Protein AF-A0A832ZCV6-F1 (afdb_monomer)

pLDDT: mean 97.32, std 2.48, range [85.69, 98.81]

Foldseek 3Di:
DADPDLVCCQVAFDDLVPDVLLVCCVPPQPPDPVVSVVLVVCRRNSVDDPVNSVVSSCVRVVVVVVVVVVVVVVVVVCVCVVDDDDPD

Nearest PDB structures (foldseek):
  3a04-assembly1_A  TM=9.869E-01  e=2.232E-07  Aeropyrum pernix
  1r6t-assembly1_A  TM=9.347E-01  e=2.575E-04  Homo sapiens
  5ujj-assembly1_B  TM=9.305E-01  e=5.115E-04  Homo sapiens
  3jxe-assembly1_A  TM=8.272E-01  e=3.325E-03  Pyrococcus horikoshii
  3jxe-assembly1_B  TM=8.193E-01  e=7.482E-03  Pyrococcus horikoshii

Radius of gyration: 18.92 Å; Cα contacts (8 Å, |Δi|>4): 77; chains: 1; bounding box: 37×26×57 Å

Mean predicted aligned error: 3.1 Å

Secondary structure (DSSP, 8-state):
---SSHHHHHHH---GGG-HHHHHIIIII---HHHHHHHHHHHHHT-S-HHHHHHHHHHHHHHHHHHHHHHHHHHHHHHTTT------

Structure (mmCIF, N/CA/C/O backbone):
data_AF-A0A832ZCV6-F1
#
_entry.id   AF-A0A832ZCV6-F1
#
loop_
_atom_site.group_PDB
_atom_site.id
_atom_site.type_symbol
_atom_site.label_atom_id
_atom_site.label_alt_id
_atom_site.label_comp_id
_atom_site.label_asym_id
_atom_site.label_entity_id
_atom_site.label_seq_id
_atom_site.pdbx_PDB_ins_code
_atom_site.Cartn_x
_atom_site.Cartn_y
_atom_site.Cartn_z
_atom_site.occupancy
_atom_site.B_iso_or_equiv
_atom_site.auth_seq_id
_atom_site.auth_comp_id
_atom_site.auth_asym_id
_atom_site.auth_atom_id
_atom_site.pdbx_PDB_model_num
ATOM 1 N N . GLY A 1 1 ? 7.378 -5.620 -7.279 1.00 96.50 1 GLY A N 1
ATOM 2 C CA . GLY A 1 1 ? 7.558 -6.049 -8.676 1.00 96.50 1 GLY A CA 1
ATOM 3 C C . GLY A 1 1 ? 7.964 -4.923 -9.613 1.00 96.50 1 GLY A C 1
ATOM 4 O O . GLY A 1 1 ? 7.428 -4.873 -10.707 1.00 96.50 1 GLY A O 1
ATOM 5 N N . GLY A 1 2 ? 8.878 -4.028 -9.220 1.00 97.81 2 GLY A N 1
ATOM 6 C CA . GLY A 1 2 ? 9.479 -3.057 -10.150 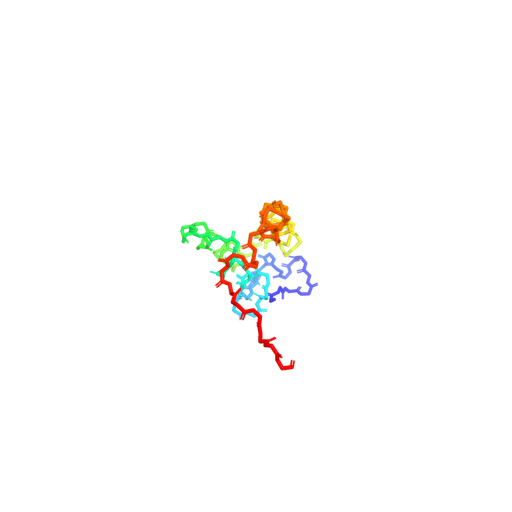1.00 97.81 2 GLY A CA 1
ATOM 7 C C . GLY A 1 2 ? 10.708 -3.631 -10.861 1.00 97.81 2 GLY A C 1
ATOM 8 O O . GLY A 1 2 ? 11.019 -4.812 -10.690 1.00 97.81 2 GLY A O 1
ATOM 9 N N . ARG A 1 3 ? 11.412 -2.790 -11.622 1.00 98.25 3 ARG A N 1
ATOM 10 C CA . ARG A 1 3 ? 12.708 -3.101 -12.257 1.00 98.25 3 ARG A CA 1
ATOM 11 C C . ARG A 1 3 ? 13.894 -2.510 -11.485 1.00 98.25 3 ARG A C 1
ATOM 13 O O . ARG A 1 3 ? 13.681 -1.786 -10.513 1.00 98.25 3 ARG A O 1
ATOM 20 N N . ALA A 1 4 ? 15.122 -2.843 -11.894 1.00 97.69 4 ALA A N 1
ATOM 21 C CA . ALA A 1 4 ? 16.328 -2.388 -11.202 1.00 97.69 4 ALA A CA 1
ATOM 22 C C . ALA A 1 4 ? 16.594 -0.898 -11.451 1.00 97.69 4 ALA A C 1
ATOM 24 O O . ALA A 1 4 ? 17.051 -0.198 -10.549 1.00 97.69 4 ALA A O 1
ATOM 25 N N . THR A 1 5 ? 16.258 -0.398 -12.645 1.00 98.38 5 THR A N 1
ATOM 26 C CA . THR A 1 5 ? 16.431 1.015 -13.006 1.00 98.38 5 THR A CA 1
ATOM 27 C C . THR A 1 5 ? 15.130 1.672 -13.473 1.00 98.38 5 THR A C 1
ATOM 29 O O . THR A 1 5 ? 14.159 1.010 -13.853 1.00 98.38 5 THR A O 1
ATOM 32 N N . ILE A 1 6 ? 15.112 3.010 -13.461 1.00 98.44 6 ILE A N 1
ATOM 33 C CA . ILE A 1 6 ? 14.008 3.805 -14.023 1.00 98.44 6 ILE A CA 1
ATOM 34 C C . ILE A 1 6 ? 13.858 3.526 -15.522 1.00 98.44 6 ILE A C 1
ATOM 36 O O . ILE A 1 6 ? 12.736 3.381 -15.998 1.00 98.44 6 ILE A O 1
ATOM 40 N N . GLU A 1 7 ? 14.969 3.421 -16.253 1.00 98.56 7 GLU A N 1
ATOM 41 C CA . GLU A 1 7 ? 14.960 3.130 -17.688 1.00 98.56 7 GLU A CA 1
ATOM 42 C C . GLU A 1 7 ? 14.304 1.776 -17.979 1.00 98.56 7 GLU A C 1
ATOM 44 O O . GLU A 1 7 ? 13.401 1.685 -18.810 1.00 98.56 7 GLU A O 1
ATOM 49 N N . GLU A 1 8 ? 14.676 0.732 -17.235 1.00 98.62 8 GLU A N 1
ATOM 50 C CA . GLU A 1 8 ? 14.054 -0.583 -17.375 1.00 98.62 8 GLU A CA 1
ATOM 51 C C . GLU A 1 8 ? 12.571 -0.560 -17.003 1.00 98.62 8 GLU A C 1
ATOM 53 O O . GLU A 1 8 ? 11.763 -1.185 -17.687 1.00 98.62 8 GLU A O 1
ATOM 58 N N . GLN A 1 9 ? 12.190 0.158 -15.941 1.00 98.69 9 GLN A N 1
ATOM 59 C CA . GLN A 1 9 ? 10.786 0.308 -15.551 1.00 98.69 9 GLN A CA 1
ATOM 60 C C . GLN A 1 9 ? 9.982 0.992 -16.661 1.00 98.69 9 GLN A C 1
ATOM 62 O O . GLN A 1 9 ? 8.890 0.533 -16.979 1.00 98.69 9 GLN A O 1
ATOM 67 N N . ARG A 1 10 ? 10.523 2.053 -17.270 1.00 98.56 10 ARG A N 1
ATOM 68 C CA . ARG A 1 10 ? 9.895 2.778 -18.385 1.00 98.56 10 ARG A CA 1
ATOM 69 C C . ARG A 1 10 ? 9.769 1.905 -19.632 1.00 98.56 10 ARG A C 1
ATOM 71 O O . ARG A 1 10 ? 8.749 1.959 -20.304 1.00 98.56 10 ARG A O 1
ATOM 78 N N . LYS A 1 11 ? 10.788 1.094 -19.929 1.00 98.50 11 LYS A N 1
ATOM 79 C CA . LYS A 1 11 ? 10.843 0.261 -21.138 1.00 98.50 11 LYS A CA 1
ATOM 80 C C . LYS A 1 11 ? 10.021 -1.023 -21.035 1.00 98.50 11 LYS A C 1
ATOM 82 O O . LYS A 1 11 ? 9.404 -1.432 -22.012 1.00 98.50 11 LYS A O 1
ATOM 87 N N . PHE A 1 12 ? 10.046 -1.683 -19.880 1.00 98.69 12 PHE A N 1
ATOM 88 C CA . PHE A 1 12 ? 9.496 -3.033 -19.704 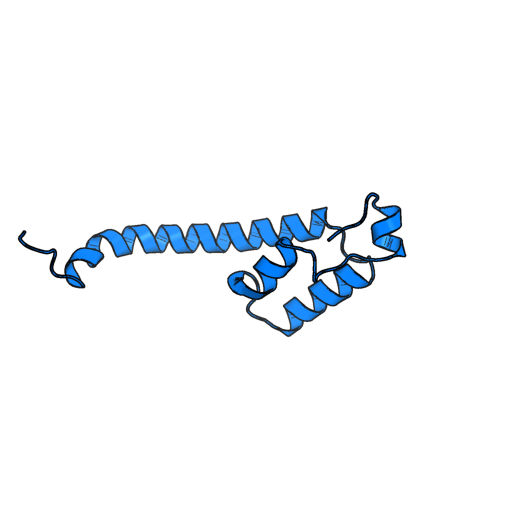1.00 98.69 12 PHE A CA 1
ATOM 89 C C . PHE A 1 12 ? 8.316 -3.109 -18.733 1.00 98.69 12 PHE A C 1
ATOM 91 O O . PHE A 1 12 ? 7.779 -4.201 -18.523 1.00 98.69 12 PHE A O 1
ATOM 98 N N . GLY A 1 13 ? 7.954 -1.993 -18.098 1.00 98.75 13 GLY A N 1
ATOM 99 C CA . GLY A 1 13 ? 6.919 -1.947 -17.074 1.00 98.75 13 GLY A CA 1
ATOM 100 C C . GLY A 1 13 ? 7.257 -2.727 -15.805 1.00 98.75 13 GLY A C 1
ATOM 101 O O . GLY A 1 13 ? 8.259 -3.446 -15.702 1.00 98.75 13 GLY A O 1
ATOM 102 N N . GLY A 1 14 ? 6.382 -2.587 -14.814 1.00 98.62 14 GLY A N 1
ATOM 103 C CA . GLY A 1 14 ? 6.375 -3.407 -13.609 1.00 98.62 14 GLY A CA 1
ATOM 10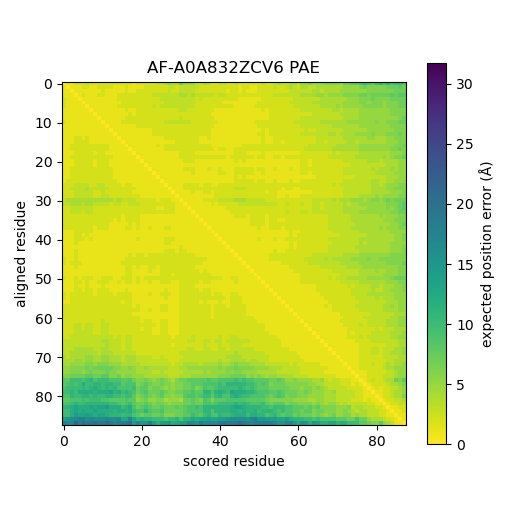4 C C . GLY A 1 14 ? 5.561 -4.694 -13.769 1.00 98.62 14 GLY A C 1
ATOM 105 O O . GLY A 1 14 ? 4.868 -4.911 -14.761 1.00 98.62 14 GLY A O 1
ATOM 106 N N . ILE A 1 15 ? 5.633 -5.538 -12.741 1.00 98.69 15 ILE A N 1
ATOM 107 C CA . ILE A 1 15 ? 4.881 -6.788 -12.584 1.00 98.69 15 ILE A CA 1
ATOM 108 C C . ILE A 1 15 ? 3.997 -6.633 -11.331 1.00 98.69 15 ILE A C 1
ATOM 110 O O . ILE A 1 15 ? 4.480 -6.893 -10.216 1.00 98.69 15 ILE A O 1
ATOM 114 N N . PRO A 1 16 ? 2.750 -6.137 -11.470 1.00 98.69 16 PRO A N 1
ATOM 115 C CA . PRO A 1 16 ? 1.840 -5.915 -10.344 1.00 98.69 16 PRO A CA 1
ATOM 116 C C . PRO A 1 16 ? 1.566 -7.177 -9.518 1.00 98.69 16 PRO A C 1
ATOM 118 O O . PRO A 1 16 ? 1.492 -7.092 -8.298 1.00 98.69 16 PRO A O 1
ATOM 121 N N . GLU A 1 17 ? 1.540 -8.350 -10.152 1.00 98.44 17 GLU A N 1
ATOM 122 C CA . GLU A 1 17 ? 1.317 -9.660 -9.519 1.00 98.44 17 GLU A CA 1
ATOM 123 C C . GLU A 1 17 ? 2.425 -10.037 -8.523 1.00 98.44 17 GLU A C 1
ATOM 125 O O . GLU A 1 17 ? 2.245 -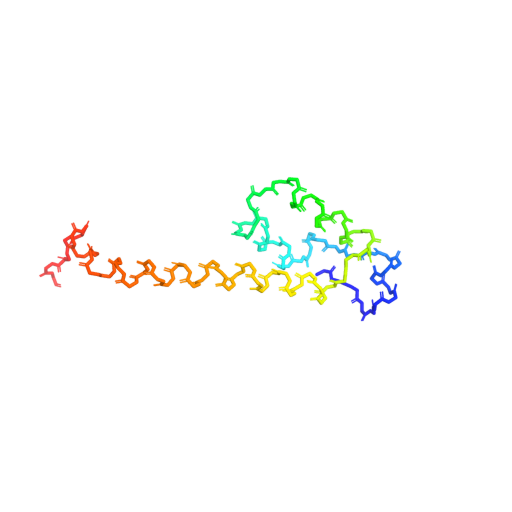10.909 -7.682 1.00 98.44 17 GLU A O 1
ATOM 130 N N . LYS A 1 18 ? 3.589 -9.378 -8.606 1.00 98.44 18 LYS A N 1
ATOM 131 C CA . LYS A 1 18 ? 4.715 -9.534 -7.670 1.00 98.44 18 LYS A CA 1
ATOM 132 C C . LYS A 1 18 ? 4.920 -8.281 -6.815 1.00 98.44 18 LYS A C 1
ATOM 134 O O . LYS A 1 18 ? 6.049 -7.970 -6.417 1.00 98.44 18 LYS A O 1
ATOM 139 N N . CYS A 1 19 ? 3.894 -7.450 -6.643 1.00 98.81 19 CYS A N 1
ATOM 140 C CA . CYS A 1 19 ? 4.002 -6.158 -5.977 1.00 98.81 19 CYS A CA 1
ATOM 141 C C . CYS A 1 19 ? 3.068 -6.058 -4.770 1.00 98.81 19 CYS A C 1
ATOM 143 O O . CYS A 1 19 ? 1.870 -5.856 -4.925 1.00 98.81 19 CYS A O 1
ATOM 145 N N . THR A 1 20 ? 3.645 -6.065 -3.569 1.00 98.38 20 THR A N 1
ATOM 146 C CA . THR A 1 20 ? 2.903 -5.888 -2.310 1.00 98.38 20 THR A CA 1
ATOM 147 C C . THR A 1 20 ? 2.203 -4.530 -2.211 1.00 98.38 20 THR A C 1
ATOM 149 O O . THR A 1 20 ? 1.143 -4.419 -1.617 1.00 98.38 20 THR A O 1
ATOM 152 N N . VAL A 1 21 ? 2.738 -3.481 -2.846 1.00 98.69 21 VAL A N 1
ATOM 153 C CA . VAL A 1 21 ? 2.057 -2.172 -2.909 1.00 98.69 21 VAL A CA 1
ATOM 154 C C . VAL A 1 21 ? 0.776 -2.259 -3.737 1.00 98.69 21 VAL A C 1
ATOM 156 O O . VAL A 1 21 ? -0.232 -1.669 -3.369 1.00 98.69 21 VAL A O 1
ATOM 159 N N . TYR A 1 22 ? 0.806 -3.000 -4.849 1.00 98.69 22 TYR A N 1
ATOM 160 C CA . TYR A 1 22 ? -0.393 -3.198 -5.658 1.00 98.69 22 TYR A CA 1
ATOM 161 C C . TYR A 1 22 ? -1.403 -4.092 -4.930 1.00 98.69 22 TYR A C 1
ATOM 163 O O . TYR A 1 22 ? -2.592 -3.808 -4.962 1.00 98.69 22 TYR A O 1
ATOM 171 N N . GLU A 1 23 ? -0.935 -5.102 -4.196 1.00 98.50 23 GLU A N 1
ATOM 172 C CA . GLU A 1 23 ? -1.782 -5.913 -3.314 1.00 98.50 23 GLU A CA 1
ATOM 173 C C . GLU A 1 23 ? -2.510 -5.059 -2.260 1.00 98.50 23 GLU A C 1
ATOM 175 O O . GLU A 1 23 ? -3.722 -5.190 -2.105 1.00 98.50 23 GLU A O 1
ATOM 180 N N . LEU A 1 24 ? -1.828 -4.102 -1.617 1.00 98.44 24 LEU A N 1
ATOM 181 C CA . LEU A 1 24 ? -2.482 -3.158 -0.699 1.00 98.44 24 LEU A CA 1
ATOM 182 C C . LEU A 1 24 ? -3.594 -2.348 -1.385 1.00 98.44 24 LEU A C 1
ATOM 184 O O . LEU A 1 24 ? -4.629 -2.088 -0.770 1.00 98.44 24 LEU A O 1
ATOM 188 N N . 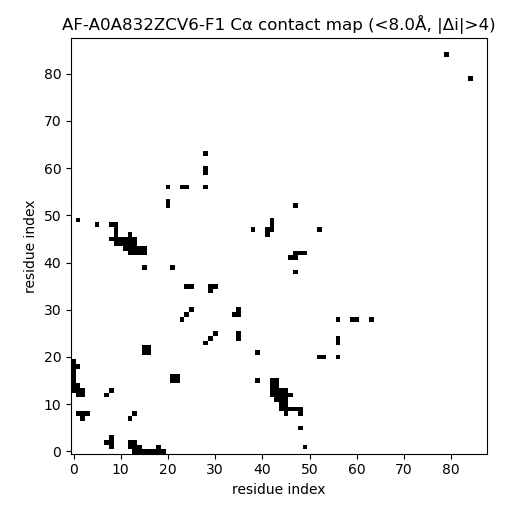TYR A 1 25 ? -3.411 -1.960 -2.651 1.00 98.50 25 TYR A N 1
ATOM 189 C CA . TYR A 1 25 ? -4.475 -1.312 -3.419 1.00 98.50 25 TYR A CA 1
ATOM 190 C C . TYR A 1 25 ? -5.676 -2.217 -3.637 1.00 98.50 25 TYR A C 1
ATOM 192 O O . TYR A 1 25 ? -6.787 -1.763 -3.391 1.00 98.50 25 TYR A O 1
ATOM 200 N N . VAL A 1 26 ? -5.442 -3.465 -4.051 1.00 98.31 26 VAL A N 1
ATOM 201 C CA . VAL A 1 26 ? -6.498 -4.448 -4.331 1.00 98.31 26 VAL A CA 1
ATOM 202 C C . VAL A 1 26 ? -7.346 -4.725 -3.092 1.00 98.31 26 VAL A C 1
ATOM 204 O O . VAL A 1 26 ? -8.564 -4.787 -3.190 1.00 98.31 26 VAL A O 1
ATOM 207 N N . TYR A 1 27 ? -6.711 -4.912 -1.934 1.00 97.94 27 TYR A N 1
ATOM 208 C CA . TYR A 1 27 ? -7.419 -5.392 -0.747 1.00 97.94 27 TYR A CA 1
ATOM 209 C C . TYR A 1 27 ? -7.927 -4.290 0.182 1.00 97.94 27 TYR A C 1
ATOM 211 O O . TYR A 1 27 ? -8.861 -4.537 0.946 1.00 97.94 27 TYR A O 1
ATOM 219 N N . HIS A 1 28 ? -7.286 -3.117 0.204 1.00 97.44 28 HIS A N 1
ATOM 220 C CA . HIS A 1 28 ? -7.480 -2.178 1.317 1.00 97.44 28 HIS A CA 1
ATOM 221 C C . HIS A 1 28 ? -7.601 -0.707 0.925 1.00 97.44 28 HIS A C 1
ATOM 223 O O . HIS A 1 28 ? -8.253 0.049 1.640 1.00 97.44 28 HIS A O 1
ATOM 229 N N . LEU A 1 29 ? -6.912 -0.263 -0.129 1.00 98.12 29 LEU A N 1
ATOM 230 C CA . LEU A 1 29 ? -6.680 1.171 -0.342 1.00 98.12 29 LEU A CA 1
ATOM 231 C C . LEU A 1 29 ? -7.433 1.766 -1.541 1.00 98.12 29 LEU A C 1
ATOM 233 O O . LEU A 1 29 ? -7.510 2.994 -1.643 1.00 98.12 29 LEU A O 1
ATOM 237 N N . ILE A 1 30 ? -7.948 0.949 -2.466 1.00 98.00 30 ILE A N 1
ATOM 238 C CA . ILE A 1 30 ? -8.712 1.418 -3.629 1.00 98.00 30 ILE A CA 1
ATOM 239 C C . ILE A 1 30 ? -9.965 0.556 -3.818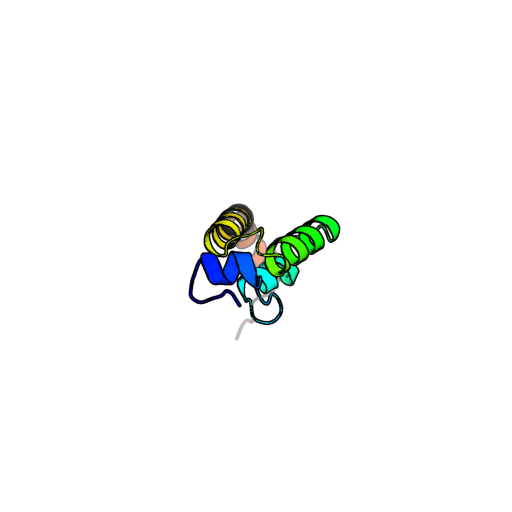 1.00 98.00 30 ILE A C 1
ATOM 241 O O . ILE A 1 30 ? -9.894 -0.517 -4.399 1.00 98.00 30 ILE A O 1
ATOM 245 N N . ASP A 1 31 ? -11.123 1.098 -3.437 1.00 96.88 31 ASP A N 1
ATOM 246 C CA . ASP A 1 31 ? -12.427 0.433 -3.623 1.00 96.88 31 ASP A CA 1
ATOM 247 C C . ASP A 1 31 ? -13.010 0.607 -5.038 1.00 96.88 31 ASP A C 1
ATOM 249 O O . ASP A 1 31 ? -14.034 0.026 -5.385 1.00 96.88 31 ASP A O 1
ATOM 253 N N . ASN A 1 32 ? -12.411 1.477 -5.859 1.00 98.00 32 ASN A N 1
ATOM 254 C CA . ASN A 1 32 ? -12.888 1.763 -7.209 1.00 98.00 32 ASN A CA 1
ATOM 255 C C . ASN A 1 32 ? -12.103 0.950 -8.245 1.00 98.00 32 ASN A C 1
ATOM 257 O O . ASN A 1 32 ? -10.954 1.278 -8.554 1.00 98.00 32 ASN A O 1
ATOM 261 N N . ASP A 1 33 ? -12.759 -0.044 -8.837 1.00 97.88 33 ASP A N 1
ATOM 262 C CA . ASP A 1 33 ? -12.154 -0.957 -9.812 1.00 97.88 33 ASP A CA 1
ATOM 263 C C . ASP A 1 33 ? -11.551 -0.247 -11.027 1.00 97.88 33 ASP A C 1
ATOM 265 O O . ASP A 1 33 ? -10.475 -0.614 -11.498 1.00 97.88 33 ASP A O 1
ATOM 269 N N . THR A 1 34 ? -12.186 0.819 -11.519 1.00 98.38 34 THR A N 1
ATOM 270 C CA . THR A 1 34 ? -11.663 1.601 -12.649 1.00 98.38 34 THR A CA 1
ATOM 271 C C . THR A 1 34 ? -10.337 2.272 -12.291 1.00 98.38 34 THR A C 1
ATOM 273 O O . THR A 1 34 ? -9.406 2.299 -13.100 1.00 98.38 34 THR A O 1
ATOM 276 N N . LYS A 1 35 ? -10.219 2.790 -11.064 1.00 98.00 35 LYS A N 1
ATOM 277 C CA . LYS A 1 35 ? -8.970 3.363 -10.550 1.00 98.00 35 LYS A CA 1
ATOM 278 C C . LYS A 1 35 ? -7.912 2.282 -10.318 1.00 98.00 35 LYS A C 1
ATOM 280 O O . LYS A 1 35 ? -6.741 2.504 -10.605 1.00 98.00 35 LYS A O 1
ATOM 285 N N . LEU A 1 36 ? -8.302 1.108 -9.832 1.00 98.31 36 LEU A N 1
ATOM 286 C CA . LEU A 1 36 ? -7.380 -0.012 -9.650 1.00 98.31 36 LEU A CA 1
ATOM 287 C C . LEU A 1 36 ? -6.817 -0.493 -11.001 1.00 98.31 36 LEU A C 1
ATOM 289 O O . LEU A 1 36 ? -5.602 -0.641 -11.162 1.00 98.31 36 LEU A O 1
ATOM 293 N N . ALA A 1 37 ? -7.686 -0.630 -12.005 1.00 98.56 37 ALA A N 1
ATOM 294 C CA . ALA A 1 37 ? -7.318 -0.996 -13.368 1.00 98.56 37 ALA A CA 1
ATOM 295 C C . ALA A 1 37 ? -6.386 0.037 -14.025 1.00 98.56 37 ALA A C 1
ATOM 297 O O . ALA A 1 37 ? -5.463 -0.343 -14.752 1.00 98.56 37 ALA A O 1
ATOM 298 N N . SER A 1 38 ? -6.575 1.335 -13.757 1.00 98.56 38 SER A N 1
ATOM 299 C CA . SER A 1 38 ? -5.689 2.375 -14.291 1.00 98.56 38 SER A CA 1
ATOM 300 C C . SER A 1 38 ? -4.284 2.299 -13.685 1.00 98.56 38 SER A C 1
ATOM 302 O O . SER A 1 38 ? -3.305 2.347 -14.430 1.00 98.56 38 SER A O 1
ATOM 304 N N . VAL A 1 39 ? -4.166 2.072 -12.371 1.00 98.56 39 VAL A N 1
ATOM 305 C CA . VAL A 1 39 ? -2.873 1.859 -11.692 1.00 98.56 39 VAL A CA 1
ATOM 306 C C . VAL A 1 39 ? -2.168 0.614 -12.232 1.00 98.56 39 VAL A C 1
ATOM 308 O O . VAL A 1 39 ? -0.968 0.655 -12.514 1.00 98.56 39 VAL A O 1
ATOM 311 N N . TYR A 1 40 ? -2.906 -0.483 -12.427 1.00 98.75 40 TYR A N 1
ATOM 312 C CA . TYR A 1 40 ? -2.373 -1.711 -13.018 1.00 98.75 40 TYR A CA 1
ATOM 313 C C . TYR A 1 40 ? -1.805 -1.462 -14.419 1.00 98.75 40 TYR A C 1
ATOM 315 O O . TYR A 1 40 ? -0.654 -1.809 -14.701 1.00 98.75 40 TYR A O 1
ATOM 323 N N . LYS A 1 41 ? -2.592 -0.806 -15.283 1.00 98.81 41 LYS A N 1
ATOM 324 C CA . LYS A 1 41 ? -2.199 -0.485 -16.658 1.00 98.81 41 LYS A CA 1
ATOM 325 C C . LYS A 1 41 ? -0.975 0.431 -16.693 1.00 98.81 41 LYS A C 1
ATOM 327 O O . LYS A 1 41 ? -0.027 0.116 -17.407 1.00 98.81 41 LYS A O 1
ATOM 332 N N . ALA A 1 42 ? -0.966 1.499 -15.896 1.00 98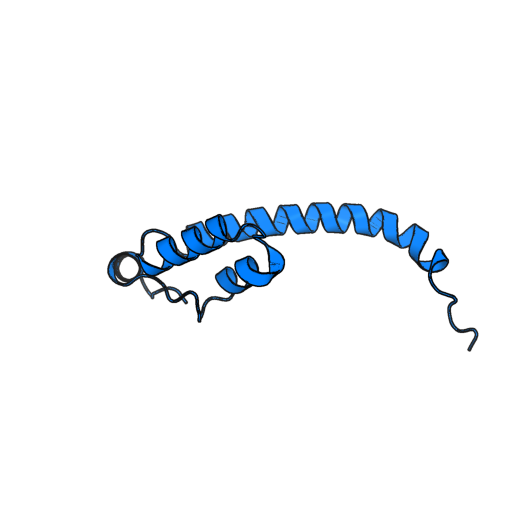.81 42 ALA A N 1
ATOM 333 C CA . ALA A 1 42 ? 0.142 2.451 -15.836 1.00 98.81 42 ALA A CA 1
ATOM 334 C C . ALA A 1 42 ? 1.436 1.808 -15.302 1.00 98.81 42 ALA A C 1
ATOM 336 O O . ALA A 1 42 ? 2.535 2.109 -15.767 1.00 98.81 42 ALA A O 1
ATOM 337 N N . CYS A 1 43 ? 1.331 0.874 -14.350 1.00 98.75 43 CYS A N 1
ATOM 338 C CA . CYS A 1 43 ? 2.477 0.098 -13.880 1.00 98.75 43 CYS A CA 1
ATOM 339 C C . CYS A 1 43 ? 3.032 -0.808 -14.990 1.00 98.75 43 CYS A C 1
ATOM 341 O O . CYS A 1 43 ? 4.236 -0.790 -15.254 1.00 98.75 43 CYS A O 1
ATOM 343 N N . ARG A 1 44 ? 2.168 -1.578 -15.670 1.00 98.75 44 ARG A N 1
ATOM 344 C CA . ARG A 1 44 ? 2.580 -2.511 -16.734 1.00 98.75 44 ARG A CA 1
ATOM 345 C C . ARG A 1 44 ? 3.099 -1.828 -17.993 1.00 98.75 44 ARG A C 1
ATOM 347 O O . ARG A 1 44 ? 3.911 -2.427 -18.687 1.00 98.75 44 ARG A O 1
ATOM 354 N N . SER A 1 45 ? 2.656 -0.608 -18.288 1.00 98.69 45 SER A N 1
ATOM 355 C CA . SER A 1 45 ? 3.172 0.181 -19.412 1.00 98.69 45 SER A CA 1
ATOM 356 C C . SER A 1 45 ? 4.510 0.862 -19.112 1.00 98.69 45 SER A C 1
ATOM 358 O O . SER A 1 45 ? 5.156 1.341 -20.036 1.00 98.69 45 SER A O 1
ATOM 360 N N . GLY A 1 46 ? 4.921 0.935 -17.841 1.00 98.56 46 GLY A N 1
ATOM 361 C CA . GLY A 1 46 ? 6.085 1.718 -17.418 1.00 98.56 46 GLY A CA 1
ATOM 362 C C . GLY A 1 46 ? 5.803 3.214 -17.252 1.00 98.56 46 GLY A C 1
ATOM 363 O O . GLY A 1 46 ? 6.712 3.983 -16.936 1.00 98.56 46 GLY A O 1
ATOM 364 N N . GLU A 1 47 ? 4.553 3.648 -17.421 1.00 98.69 47 GLU A N 1
ATOM 365 C CA . GLU A 1 47 ? 4.120 5.032 -17.205 1.00 98.69 47 GLU A CA 1
ATOM 366 C C . GLU A 1 47 ? 4.207 5.443 -15.727 1.00 98.69 47 GLU A C 1
ATOM 368 O O . GLU A 1 47 ? 4.560 6.581 -15.420 1.00 98.69 47 GLU A O 1
ATOM 373 N N . LEU A 1 48 ? 3.955 4.511 -14.810 1.00 98.62 48 LEU A N 1
ATOM 374 C CA . LEU A 1 48 ? 4.025 4.754 -13.373 1.00 98.62 48 LEU A CA 1
ATOM 375 C C . LEU A 1 48 ? 5.332 4.210 -12.786 1.00 98.62 48 LEU A C 1
ATOM 377 O O . LEU A 1 48 ? 5.617 3.007 -12.86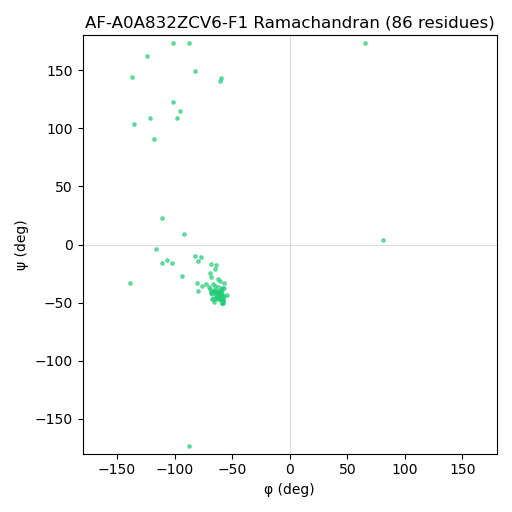5 1.00 98.62 48 LEU A O 1
ATOM 381 N N . LEU A 1 49 ? 6.115 5.078 -12.139 1.00 98.69 49 LEU A N 1
ATOM 382 C CA . LEU A 1 49 ? 7.308 4.655 -11.408 1.00 98.69 49 LEU A CA 1
ATOM 383 C C . LEU A 1 49 ? 6.948 4.143 -10.011 1.00 98.69 49 LEU A C 1
ATOM 385 O O . LEU A 1 49 ? 6.018 4.612 -9.357 1.00 98.69 49 LEU A O 1
ATOM 389 N N . CYS A 1 50 ? 7.739 3.196 -9.500 1.00 98.62 50 CYS A N 1
ATOM 390 C CA . CYS A 1 50 ? 7.494 2.601 -8.184 1.00 98.62 50 CYS A CA 1
ATOM 391 C C . CYS A 1 50 ? 7.535 3.626 -7.037 1.00 98.62 50 CYS A C 1
ATOM 393 O O . CYS A 1 50 ? 6.822 3.446 -6.053 1.00 98.62 50 CYS A O 1
ATOM 395 N N . GLY A 1 51 ? 8.350 4.681 -7.143 1.00 98.25 51 GLY A N 1
ATOM 396 C CA . GLY A 1 51 ? 8.405 5.753 -6.142 1.00 98.25 51 GLY A CA 1
ATOM 397 C C . GLY A 1 51 ? 7.108 6.563 -6.081 1.00 98.25 51 GLY A C 1
ATOM 398 O O . GLY A 1 51 ? 6.546 6.746 -5.005 1.00 98.25 51 GLY A O 1
ATOM 399 N N . GLU A 1 52 ? 6.588 6.967 -7.241 1.00 98.38 52 GLU A N 1
ATOM 400 C CA . GLU A 1 52 ? 5.308 7.679 -7.373 1.00 98.38 52 GLU A CA 1
ATOM 401 C C . GLU A 1 52 ? 4.148 6.803 -6.888 1.00 98.38 52 GLU A C 1
ATOM 403 O O . GLU A 1 52 ? 3.321 7.239 -6.090 1.00 98.38 52 GLU A O 1
ATOM 408 N N . CYS A 1 53 ? 4.145 5.533 -7.306 1.00 98.69 53 CYS A N 1
ATOM 409 C CA . CYS A 1 53 ? 3.170 4.535 -6.883 1.00 98.69 53 CYS A CA 1
ATOM 410 C C . CYS A 1 53 ? 3.170 4.349 -5.360 1.00 98.69 53 CYS A C 1
ATOM 412 O O . CYS A 1 53 ? 2.114 4.356 -4.742 1.00 98.69 53 CYS A O 1
ATOM 414 N N . LYS A 1 54 ? 4.343 4.234 -4.726 1.00 98.69 54 LYS A N 1
ATOM 415 C CA . LYS A 1 54 ? 4.445 4.111 -3.265 1.00 98.69 54 LYS A CA 1
ATOM 416 C C . LYS A 1 54 ? 3.984 5.369 -2.543 1.00 98.69 54 LYS A C 1
ATOM 418 O O . LYS A 1 54 ? 3.315 5.251 -1.527 1.00 98.69 54 LYS A O 1
ATOM 423 N N . LYS A 1 55 ? 4.298 6.555 -3.068 1.00 98.75 55 LYS A N 1
ATOM 424 C CA . LYS A 1 55 ? 3.843 7.818 -2.477 1.00 98.75 55 LYS A CA 1
ATOM 425 C C . LYS A 1 55 ? 2.312 7.895 -2.433 1.00 98.75 55 LYS A C 1
ATOM 427 O O . LYS A 1 55 ? 1.757 8.202 -1.384 1.00 98.75 55 LYS A O 1
ATOM 432 N N . GLN A 1 56 ? 1.641 7.529 -3.527 1.00 98.25 56 GLN A N 1
ATOM 433 C CA . GLN A 1 56 ? 0.174 7.457 -3.572 1.00 98.25 56 GLN A CA 1
ATOM 434 C C . GLN A 1 56 ? -0.388 6.456 -2.547 1.00 98.25 56 GLN A C 1
ATOM 436 O O . GLN A 1 56 ? -1.380 6.749 -1.877 1.00 98.25 56 GLN A O 1
ATOM 441 N N . ALA A 1 57 ? 0.261 5.297 -2.386 1.00 98.44 57 ALA A N 1
ATOM 442 C CA . ALA A 1 57 ? -0.140 4.292 -1.402 1.00 98.44 57 ALA A CA 1
ATOM 443 C C . ALA A 1 57 ? 0.001 4.819 0.022 1.00 98.44 57 ALA A C 1
ATOM 445 O O . ALA A 1 57 ? -0.915 4.648 0.821 1.00 98.44 57 ALA A O 1
ATOM 446 N N . THR A 1 58 ? 1.107 5.500 0.321 1.00 98.62 58 THR A N 1
ATOM 447 C CA . THR A 1 58 ? 1.327 6.139 1.618 1.00 98.62 58 THR A CA 1
ATOM 448 C C . THR A 1 58 ? 0.228 7.152 1.920 1.00 98.62 58 THR A C 1
ATOM 450 O O . THR A 1 58 ? -0.363 7.088 2.987 1.00 98.62 58 THR A O 1
ATOM 453 N N . GLU A 1 59 ? -0.120 8.033 0.980 1.00 98.56 59 GLU A N 1
ATOM 454 C CA . GLU A 1 59 ? -1.182 9.031 1.184 1.00 98.56 59 GLU A CA 1
ATOM 455 C C . GLU A 1 59 ? -2.556 8.390 1.454 1.00 98.56 59 GLU A C 1
ATOM 457 O O . GLU A 1 59 ? -3.320 8.866 2.296 1.00 98.56 59 GLU A O 1
ATOM 462 N N . LEU A 1 60 ? -2.889 7.299 0.756 1.00 98.44 60 LEU A N 1
ATOM 463 C CA . LEU A 1 60 ? -4.125 6.546 0.995 1.00 98.44 60 LEU A CA 1
ATOM 464 C C . LEU A 1 60 ? -4.111 5.846 2.357 1.00 98.44 60 LEU A C 1
ATOM 466 O O . LEU A 1 60 ? -5.076 5.969 3.112 1.00 98.44 60 LEU A O 1
ATOM 470 N N . LEU A 1 61 ? -3.015 5.159 2.683 1.00 98.50 61 LEU A N 1
ATOM 471 C CA . LEU A 1 61 ? -2.868 4.422 3.933 1.00 98.50 61 LEU A CA 1
ATOM 472 C C . LEU A 1 61 ? -2.864 5.356 5.146 1.00 98.50 61 LEU A C 1
ATOM 474 O O . LEU A 1 61 ? -3.519 5.052 6.138 1.00 98.50 61 LEU A O 1
ATOM 478 N N . THR A 1 62 ? -2.190 6.504 5.065 1.00 98.56 62 THR A N 1
ATOM 479 C CA . THR A 1 62 ? -2.190 7.513 6.130 1.00 98.56 62 THR A CA 1
ATOM 480 C C . THR A 1 62 ? -3.610 7.977 6.432 1.00 98.56 62 THR A C 1
ATOM 482 O O . THR A 1 62 ? -4.036 7.882 7.579 1.00 98.56 62 THR A O 1
ATOM 485 N N . ARG A 1 63 ? -4.390 8.360 5.410 1.00 98.25 63 ARG A N 1
ATOM 486 C CA . ARG A 1 63 ? -5.793 8.766 5.610 1.00 98.25 63 ARG A CA 1
ATOM 487 C C . ARG A 1 63 ? -6.645 7.655 6.219 1.00 98.25 63 ARG A C 1
ATOM 489 O O . ARG A 1 63 ? -7.464 7.920 7.097 1.00 98.25 63 ARG A O 1
ATOM 496 N N . PHE A 1 64 ? -6.462 6.416 5.761 1.00 98.12 64 PHE A N 1
ATOM 497 C CA . PHE A 1 64 ? -7.159 5.263 6.329 1.00 98.12 64 PHE A CA 1
ATOM 498 C C . PHE A 1 64 ? -6.831 5.085 7.818 1.00 98.12 64 PHE A C 1
ATOM 500 O O . PHE A 1 64 ? -7.743 4.928 8.630 1.00 98.12 64 PHE A O 1
ATOM 507 N N . LEU A 1 65 ? -5.546 5.132 8.182 1.00 98.50 65 LEU A N 1
ATOM 508 C CA . LEU A 1 65 ? -5.089 4.929 9.555 1.00 98.50 65 LEU A CA 1
ATOM 509 C C . LEU A 1 65 ? -5.517 6.065 10.484 1.00 98.50 65 LEU A C 1
ATOM 511 O O . LEU A 1 65 ? -5.967 5.777 11.588 1.00 98.50 65 LEU A O 1
ATOM 515 N N . GLU A 1 66 ? -5.436 7.321 10.048 1.00 98.44 66 GLU A N 1
ATOM 516 C CA . GLU A 1 66 ? -5.890 8.480 10.828 1.00 98.44 66 GLU A CA 1
ATOM 517 C C . GLU A 1 66 ? -7.372 8.351 11.196 1.00 98.44 66 GLU A C 1
ATOM 519 O O . GLU A 1 66 ? -7.762 8.471 12.360 1.00 98.44 66 GLU A O 1
ATOM 524 N N . GLU A 1 67 ? -8.210 8.032 10.210 1.00 97.88 67 GLU A N 1
ATOM 525 C CA . GLU A 1 67 ? -9.640 7.849 10.425 1.00 97.88 67 GLU A CA 1
ATOM 526 C C . GLU A 1 67 ? -9.932 6.595 11.266 1.00 97.88 67 GLU A C 1
ATOM 528 O O . GLU A 1 67 ? -10.778 6.625 12.165 1.00 97.88 67 GLU A O 1
ATOM 533 N N . HIS A 1 68 ? -9.215 5.496 11.024 1.00 98.31 68 HIS A N 1
ATOM 534 C CA . HIS A 1 68 ? -9.325 4.287 11.834 1.00 98.31 68 HIS A CA 1
ATOM 535 C C . HIS A 1 68 ? -8.986 4.562 13.306 1.00 98.31 68 HIS A C 1
ATOM 537 O O . HIS A 1 68 ? -9.786 4.234 14.181 1.00 98.31 68 HIS A O 1
ATOM 543 N N . GLN A 1 69 ? -7.852 5.208 13.586 1.00 98.44 69 GLN A N 1
ATOM 544 C CA . GLN A 1 69 ? -7.393 5.534 14.939 1.00 98.44 69 GLN A CA 1
ATOM 545 C C . GLN A 1 69 ? -8.361 6.491 15.645 1.00 98.44 69 GLN A C 1
ATOM 547 O O . GLN A 1 69 ? -8.717 6.270 16.802 1.00 98.44 69 GLN A O 1
ATOM 552 N N . ARG A 1 70 ? -8.896 7.490 14.929 1.00 97.38 70 ARG A N 1
ATOM 553 C CA . ARG A 1 70 ? -9.935 8.385 15.460 1.00 97.38 70 ARG A CA 1
ATOM 554 C C . ARG A 1 70 ? -11.191 7.625 15.898 1.00 97.38 70 ARG A C 1
ATOM 556 O O . ARG A 1 70 ? -11.832 7.995 16.884 1.00 97.38 70 ARG A O 1
ATOM 563 N N . ARG A 1 71 ? -11.590 6.590 15.153 1.00 97.19 71 ARG A N 1
ATOM 564 C CA . ARG A 1 71 ? -12.725 5.727 15.522 1.00 97.19 71 ARG A CA 1
ATOM 565 C C . ARG A 1 71 ? -12.374 4.752 16.640 1.00 97.19 71 ARG A C 1
ATOM 567 O O . ARG A 1 71 ? -13.235 4.499 17.478 1.00 97.19 71 ARG A O 1
ATOM 574 N N . LEU A 1 72 ? -11.143 4.244 16.666 1.00 97.31 72 LEU A N 1
ATOM 575 C CA . LEU A 1 72 ? -10.662 3.316 17.685 1.00 97.31 72 LEU A CA 1
ATOM 576 C C . LEU A 1 72 ? -10.765 3.924 19.086 1.00 97.31 72 LEU A C 1
ATOM 578 O O . LEU A 1 72 ? -11.287 3.262 19.978 1.00 97.31 72 LEU A O 1
ATOM 582 N N . GLU A 1 73 ? -10.367 5.187 19.270 1.00 95.94 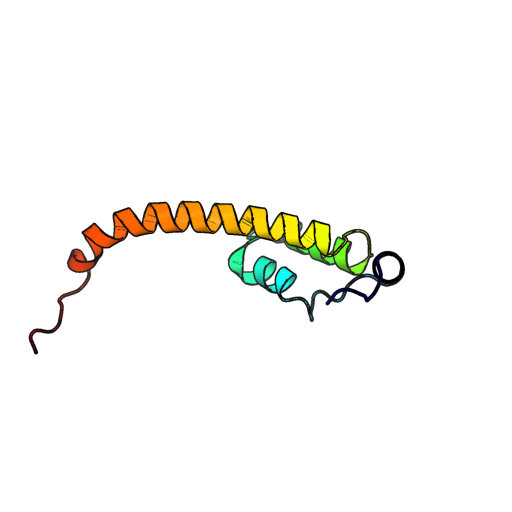73 GLU A N 1
ATOM 583 C CA . GLU A 1 73 ? -10.488 5.846 20.580 1.00 95.94 73 GLU A CA 1
ATOM 584 C C . GLU A 1 73 ? -11.939 5.880 21.075 1.00 95.94 73 GLU A C 1
ATOM 586 O O . GLU A 1 73 ? -12.217 5.507 22.208 1.00 95.94 73 GLU A O 1
ATOM 591 N N . LYS A 1 74 ? -12.897 6.191 20.195 1.00 93.81 74 LYS A N 1
ATOM 592 C CA . LYS A 1 74 ? -14.331 6.164 20.538 1.00 93.81 74 LYS A CA 1
ATOM 593 C C . LYS A 1 74 ? -14.876 4.750 20.766 1.00 93.81 74 LYS A C 1
ATOM 595 O O . LYS A 1 74 ? -15.921 4.588 21.394 1.00 93.81 74 LYS A O 1
ATOM 600 N N . ALA A 1 75 ? -14.243 3.738 20.175 1.00 95.94 75 ALA A N 1
ATOM 601 C CA . ALA A 1 75 ? -14.675 2.349 20.271 1.00 95.94 75 ALA A CA 1
ATOM 602 C C . ALA A 1 75 ? -14.223 1.695 21.584 1.00 95.94 75 ALA A C 1
ATOM 604 O O . ALA A 1 75 ? -14.967 0.876 22.121 1.00 95.94 75 ALA A O 1
ATOM 605 N N . LYS A 1 76 ? -13.056 2.082 22.123 1.00 94.12 76 LYS A N 1
ATOM 606 C CA . LYS A 1 76 ? -12.536 1.583 23.409 1.00 94.12 76 LYS A CA 1
ATOM 607 C C . LYS A 1 76 ? -13.542 1.770 24.545 1.00 94.12 76 LYS A C 1
ATOM 609 O O . LYS A 1 76 ? -13.808 0.817 25.269 1.00 94.12 76 LYS A O 1
ATOM 614 N N . ASP A 1 77 ? -14.185 2.933 24.618 1.00 90.88 77 ASP A N 1
ATOM 615 C CA . ASP A 1 77 ? -15.193 3.234 25.648 1.00 90.88 77 ASP A CA 1
ATOM 616 C C . ASP A 1 77 ? -16.452 2.362 25.543 1.00 90.88 77 ASP A C 1
ATOM 618 O O . ASP A 1 77 ? -17.210 2.220 26.499 1.00 90.88 77 ASP A O 1
ATOM 622 N N . LYS A 1 78 ? -16.701 1.781 24.366 1.00 93.31 78 LYS A N 1
ATOM 623 C CA . LYS A 1 78 ? -17.908 1.000 24.082 1.00 93.31 78 LYS A CA 1
ATOM 624 C C . LYS A 1 78 ? -17.672 -0.502 24.113 1.00 93.31 78 LYS A C 1
ATOM 626 O O . LYS A 1 78 ? -18.645 -1.244 24.166 1.00 93.31 78 LYS A O 1
ATOM 631 N N . VAL A 1 79 ? -16.418 -0.961 24.065 1.00 93.00 79 VAL A N 1
ATOM 632 C CA . VAL A 1 79 ? -16.097 -2.378 23.833 1.00 93.00 79 VAL A CA 1
ATOM 633 C C . VAL A 1 79 ? -16.693 -3.296 24.902 1.00 93.00 79 VAL A C 1
ATOM 635 O O . VAL A 1 79 ? -17.264 -4.330 24.570 1.00 93.00 79 VAL A O 1
ATOM 638 N N . LEU A 1 80 ? -16.657 -2.868 26.168 1.00 89.12 80 LEU A N 1
ATOM 639 C CA . LEU A 1 80 ? -17.222 -3.611 27.300 1.00 89.12 80 LEU A CA 1
ATOM 640 C C . LEU A 1 80 ? -18.756 -3.689 27.264 1.00 89.12 80 LEU A C 1
ATOM 642 O O . LEU A 1 80 ? -19.335 -4.532 27.933 1.00 89.12 80 LEU A O 1
ATOM 646 N N . GLY A 1 81 ? -19.421 -2.846 26.469 1.00 93.75 81 GLY A N 1
ATOM 647 C CA . GLY A 1 81 ? -20.859 -2.945 26.226 1.00 93.75 81 GLY A CA 1
ATOM 648 C C . GLY A 1 81 ? -21.251 -4.051 25.239 1.00 93.75 81 GLY A C 1
ATOM 649 O O . GLY A 1 81 ? -22.437 -4.339 25.115 1.00 93.75 81 GLY A O 1
ATOM 650 N N . TYR A 1 82 ? -20.292 -4.664 24.531 1.00 94.81 82 TYR A N 1
ATOM 651 C CA . TYR A 1 82 ? -20.559 -5.709 23.530 1.00 94.81 82 TYR A CA 1
ATOM 652 C C . TYR A 1 82 ? -20.175 -7.119 23.978 1.00 94.81 82 TYR A C 1
ATOM 654 O O . TYR A 1 82 ? -20.542 -8.087 23.314 1.00 94.81 82 TYR A O 1
ATOM 662 N N . VAL A 1 83 ? -19.414 -7.249 25.063 1.00 94.44 83 VAL A N 1
ATOM 663 C CA . VAL A 1 83 ? -18.908 -8.532 25.555 1.00 94.44 83 VAL A CA 1
ATOM 664 C C . VAL A 1 83 ? -19.059 -8.600 27.068 1.00 94.44 83 VAL A C 1
ATOM 666 O O . VAL A 1 83 ? -18.860 -7.600 27.750 1.00 94.44 83 VAL A O 1
ATOM 669 N N . GLU A 1 84 ? -19.362 -9.781 27.602 1.00 93.00 84 GLU A N 1
ATOM 670 C CA . GLU A 1 84 ? -19.213 -10.052 29.034 1.00 93.00 84 GLU A CA 1
ATOM 671 C C . GLU A 1 84 ? -17.841 -10.712 29.245 1.00 93.00 84 GLU A C 1
ATOM 673 O O . GLU A 1 84 ? -17.613 -11.810 28.725 1.00 93.00 84 GLU A O 1
ATOM 678 N N . PRO A 1 85 ? -16.895 -10.062 29.949 1.00 89.94 85 PRO A N 1
ATOM 679 C CA . PRO A 1 85 ? -15.622 -10.688 30.271 1.00 89.94 85 PRO A CA 1
ATOM 680 C C . PRO A 1 85 ? -15.839 -11.948 31.122 1.00 89.94 85 PRO A C 1
ATOM 682 O O . PRO A 1 85 ? -16.690 -11.943 32.018 1.00 89.94 85 PRO A O 1
ATOM 685 N N . PRO A 1 86 ? -15.076 -13.025 30.881 1.00 93.12 86 PRO A N 1
ATOM 686 C CA . PRO A 1 86 ? -15.156 -14.212 31.715 1.00 93.12 86 PRO A CA 1
ATOM 687 C C . PRO A 1 86 ? -14.822 -13.894 33.179 1.00 93.12 86 PRO A C 1
ATOM 689 O O . PRO A 1 86 ? -13.941 -13.088 33.463 1.00 93.12 86 PRO A O 1
ATOM 692 N N . LYS A 1 87 ? -15.526 -14.552 34.109 1.00 91.94 87 LYS A N 1
ATOM 693 C CA . LYS A 1 87 ? -15.385 -14.367 35.569 1.00 91.94 87 LYS A CA 1
ATOM 694 C C . LYS A 1 87 ? -14.376 -15.326 36.217 1.00 91.94 87 LYS A C 1
ATOM 696 O O . LYS A 1 87 ? -14.369 -15.437 37.441 1.00 91.94 87 LYS A O 1
ATOM 701 N N . PHE A 1 88 ? -13.619 -16.065 35.405 1.00 85.69 88 PHE A N 1
ATOM 702 C CA . PHE A 1 88 ? -12.650 -17.062 35.863 1.00 85.69 88 PHE A CA 1
ATOM 703 C C . PHE A 1 88 ? -11.249 -16.472 36.016 1.00 85.69 88 PHE A C 1
ATOM 705 O O . PHE A 1 88 ? -10.910 -15.547 35.244 1.00 85.69 88 PHE A O 1
#

Solvent-accessible surface area (backbone atoms only — not comparable to full-atom values): 5038 Å² total; per-residue (Å²): 55,72,53,96,44,71,68,51,19,43,72,65,15,33,42,61,96,60,18,71,71,50,48,44,32,71,76,76,62,42,94,46,64,71,61,47,52,49,52,51,50,31,24,45,59,17,76,45,50,68,69,62,54,48,52,54,48,49,59,44,49,50,55,52,49,56,55,48,53,62,48,47,63,66,41,62,83,46,50,70,80,77,52,82,80,80,94,122

Sequence (88 aa):
GGRATIEEQRKFGGIPEKCTVYELYVYHLIDNDTKLASVYKACRSGELLCGECKKQATELLTRFLEEHQRRLEKAKDKVLGYVEPPKF